Protein AF-A0A662FQQ4-F1 (afdb_monomer_lite)

pLDDT: mean 79.38, std 17.62, range [39.81, 95.56]

Foldseek 3Di:
DDPVVVVVVVVVVVVVVVVVVVVVVVVVVVVVVVVLLVLLVVLLVLCVQLVHPVVDDSVRSSVVLVVCVVVVCNVVSSVVSVPSDRDPPVVDDPDPDDDDPPDDPCPDVVVVVCCVVPVDD

Secondary structure (DSSP, 8-state):
--HHHHHHHHHHHHHHHHHHHHHHHHHHHHHHHHHHHHHHHHHHHHH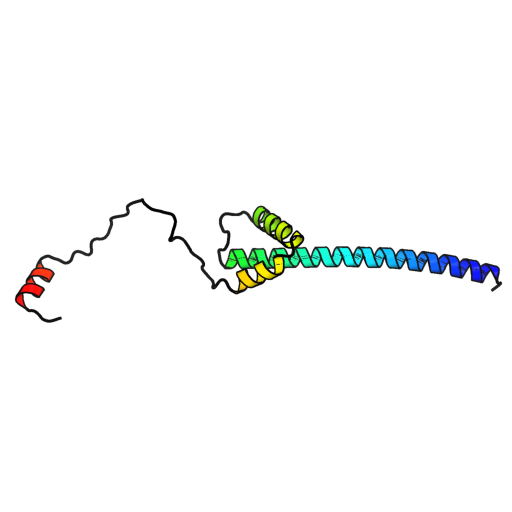HHHTTTTTS-HHHHHHHHHHHHHTT-HHHHHHHHHHS-S-----SSS--------------HHHHHHHHHH---

Radius of gyration: 33.26 Å; chains: 1; bounding box: 65×34×106 Å

Structure (mmCIF, N/CA/C/O backbone):
data_AF-A0A662FQQ4-F1
#
_entry.id   AF-A0A662FQQ4-F1
#
loop_
_atom_site.group_PDB
_atom_site.id
_atom_site.type_symbol
_atom_site.label_atom_id
_atom_site.label_alt_id
_atom_site.label_comp_id
_atom_site.label_asym_id
_atom_site.label_entity_id
_atom_site.label_seq_id
_atom_site.pdbx_PDB_ins_code
_atom_site.Cartn_x
_atom_site.Cartn_y
_atom_site.Cartn_z
_atom_site.occupancy
_atom_site.B_iso_or_equiv
_atom_site.auth_seq_id
_atom_site.auth_comp_id
_atom_site.auth_asym_id
_atom_site.auth_atom_id
_atom_site.pdbx_PDB_model_num
ATOM 1 N N . MET A 1 1 ? 18.710 -3.547 -47.103 1.00 59.25 1 MET A N 1
ATOM 2 C CA . MET A 1 1 ? 19.057 -3.140 -45.733 1.00 59.25 1 MET A CA 1
ATOM 3 C C . MET A 1 1 ? 20.565 -3.224 -45.605 1.00 59.25 1 MET A C 1
ATOM 5 O O . MET A 1 1 ? 21.108 -4.312 -45.766 1.00 59.25 1 MET A O 1
ATOM 9 N N . ASN A 1 2 ? 21.244 -2.088 -45.475 1.00 85.19 2 ASN A N 1
ATOM 10 C CA . ASN A 1 2 ? 22.706 -2.036 -45.396 1.00 85.19 2 ASN A CA 1
ATOM 11 C C . ASN A 1 2 ? 23.173 -2.153 -43.925 1.00 85.19 2 ASN A C 1
ATOM 13 O O . ASN A 1 2 ? 22.396 -1.896 -43.005 1.00 85.19 2 ASN A O 1
ATOM 17 N N . ASN A 1 3 ? 24.427 -2.553 -43.686 1.00 87.25 3 ASN A N 1
ATOM 18 C CA . ASN A 1 3 ? 24.961 -2.790 -42.333 1.00 87.25 3 ASN A CA 1
ATOM 19 C C . ASN A 1 3 ? 24.821 -1.585 -41.376 1.00 87.25 3 ASN A C 1
ATOM 21 O O . ASN A 1 3 ? 24.626 -1.781 -40.178 1.00 87.25 3 ASN A O 1
ATOM 25 N N . ALA A 1 4 ? 24.872 -0.351 -41.881 1.00 85.31 4 ALA A N 1
ATOM 26 C CA . ALA A 1 4 ? 24.652 0.867 -41.104 1.00 85.31 4 ALA A CA 1
ATOM 27 C C . ALA A 1 4 ? 23.189 1.021 -40.650 1.00 85.31 4 ALA A C 1
ATOM 29 O O . ALA A 1 4 ? 22.941 1.363 -39.497 1.00 85.31 4 ALA A O 1
ATOM 30 N N . GLU A 1 5 ? 22.217 0.693 -41.508 1.00 85.81 5 GLU A N 1
ATOM 31 C CA . GLU A 1 5 ? 20.784 0.726 -41.166 1.00 85.81 5 GLU A CA 1
ATOM 32 C C . GLU A 1 5 ? 20.441 -0.325 -40.101 1.00 85.81 5 GLU A C 1
ATOM 34 O O . GLU A 1 5 ? 19.652 -0.066 -39.192 1.00 85.81 5 GLU A O 1
ATOM 39 N N . LEU A 1 6 ? 21.076 -1.502 -40.176 1.00 89.31 6 LEU A N 1
ATOM 40 C CA . LEU A 1 6 ? 20.968 -2.530 -39.139 1.00 89.31 6 LEU A CA 1
ATOM 41 C C . LEU A 1 6 ? 21.563 -2.041 -37.810 1.00 89.31 6 LEU A C 1
ATOM 43 O O . LEU A 1 6 ? 20.943 -2.221 -36.764 1.00 89.31 6 LEU A O 1
ATOM 47 N N . GLY A 1 7 ? 22.727 -1.387 -37.846 1.00 89.00 7 GLY A N 1
ATOM 48 C CA . GLY A 1 7 ? 23.358 -0.801 -36.661 1.00 89.00 7 GLY A CA 1
ATOM 49 C C . GLY A 1 7 ? 22.483 0.258 -35.986 1.00 89.00 7 GLY A C 1
ATOM 50 O O . GLY A 1 7 ? 22.271 0.206 -34.774 1.00 89.00 7 GLY A O 1
ATOM 51 N N . GLU A 1 8 ? 21.901 1.174 -36.762 1.00 90.06 8 GLU A N 1
ATOM 52 C CA . GLU A 1 8 ? 20.968 2.173 -36.234 1.00 90.06 8 GLU A CA 1
ATOM 53 C C . GLU A 1 8 ? 19.706 1.549 -35.635 1.00 90.06 8 GLU A C 1
ATOM 55 O O . GLU A 1 8 ? 19.249 1.979 -34.572 1.00 90.06 8 GLU A O 1
ATOM 60 N N . LEU A 1 9 ? 19.139 0.532 -36.289 1.00 92.00 9 LEU A N 1
ATOM 61 C CA . LEU A 1 9 ? 17.968 -0.177 -35.780 1.00 92.00 9 LEU A CA 1
ATOM 62 C C . LEU A 1 9 ? 18.276 -0.873 -34.447 1.00 92.00 9 LEU A C 1
ATOM 64 O O . LEU A 1 9 ? 17.467 -0.813 -33.519 1.00 92.00 9 LEU A O 1
ATOM 68 N N . LEU A 1 10 ? 19.456 -1.481 -34.309 1.00 92.44 10 LEU A N 1
ATOM 69 C CA . LEU A 1 10 ? 19.897 -2.111 -33.061 1.00 92.44 10 LEU A CA 1
ATOM 70 C C . LEU A 1 10 ? 20.073 -1.090 -31.929 1.00 92.44 10 LEU A C 1
ATOM 72 O O . LEU A 1 10 ? 19.676 -1.347 -30.794 1.00 92.44 10 LEU A O 1
ATOM 76 N N . ILE A 1 11 ? 20.601 0.098 -32.225 1.00 93.19 11 ILE A N 1
ATOM 77 C CA . ILE A 1 11 ? 20.728 1.174 -31.231 1.00 93.19 11 ILE A CA 1
ATOM 78 C C . ILE A 1 11 ? 19.345 1.684 -30.803 1.00 93.19 11 ILE A C 1
ATOM 80 O O . ILE A 1 11 ? 19.080 1.814 -29.605 1.00 93.19 11 ILE A O 1
ATOM 84 N N . LYS A 1 12 ? 18.441 1.926 -31.763 1.00 91.94 12 LYS A N 1
ATOM 85 C CA . LYS A 1 12 ? 17.066 2.389 -31.501 1.00 91.94 12 LYS A CA 1
ATOM 86 C C . LYS A 1 12 ? 16.271 1.367 -30.685 1.00 91.94 12 LYS A C 1
ATOM 88 O O . LYS A 1 12 ? 15.625 1.730 -29.706 1.00 91.94 12 LYS A O 1
ATOM 93 N N . THR A 1 13 ? 16.368 0.084 -31.027 1.00 93.50 13 THR A N 1
ATOM 94 C CA . THR A 1 13 ? 15.711 -0.997 -30.273 1.00 93.50 13 THR A CA 1
ATOM 95 C C . THR A 1 13 ? 16.299 -1.153 -28.871 1.00 93.50 13 THR A C 1
ATOM 97 O O . THR A 1 13 ? 15.544 -1.289 -27.912 1.00 93.50 13 THR A O 1
ATOM 100 N N . ALA A 1 14 ? 17.622 -1.050 -28.704 1.00 93.31 14 ALA A N 1
ATOM 101 C CA . ALA A 1 14 ? 18.249 -1.067 -27.383 1.00 93.31 14 ALA A CA 1
ATOM 102 C C . ALA A 1 14 ? 17.805 0.114 -26.501 1.00 93.31 14 ALA A C 1
ATOM 104 O O . ALA A 1 14 ? 17.603 -0.063 -25.297 1.00 93.31 14 ALA A O 1
ATOM 105 N N . ALA A 1 15 ? 17.636 1.309 -27.077 1.00 94.25 15 ALA A N 1
ATOM 106 C CA . ALA A 1 15 ? 17.090 2.467 -26.369 1.00 94.25 15 ALA A CA 1
ATOM 107 C C . ALA A 1 15 ? 15.638 2.220 -25.930 1.00 94.25 15 ALA A C 1
ATOM 109 O O . ALA A 1 15 ? 15.328 2.358 -24.746 1.00 94.25 15 ALA A O 1
ATOM 110 N N . LEU A 1 16 ? 14.795 1.732 -26.842 1.00 95.25 16 LEU A N 1
ATOM 111 C CA . LEU A 1 16 ? 13.389 1.431 -26.574 1.00 95.25 16 LEU A CA 1
ATOM 112 C C . LEU A 1 16 ? 13.224 0.346 -25.495 1.00 95.25 16 LEU A C 1
ATOM 114 O O . LEU A 1 16 ? 12.403 0.479 -24.594 1.00 95.25 16 LEU A O 1
ATOM 118 N N . ILE A 1 17 ? 14.059 -0.698 -25.503 1.00 95.12 17 ILE A N 1
ATOM 119 C CA . ILE A 1 17 ? 14.057 -1.730 -24.450 1.00 95.12 17 ILE A CA 1
ATOM 120 C C . ILE A 1 17 ? 14.374 -1.124 -23.075 1.00 95.12 17 ILE A C 1
ATOM 122 O O . ILE A 1 17 ? 13.793 -1.528 -22.064 1.00 95.12 17 ILE A O 1
ATOM 126 N N . ARG A 1 18 ? 15.297 -0.157 -23.006 1.00 95.25 18 ARG A N 1
ATOM 127 C CA . ARG A 1 18 ? 15.630 0.526 -21.746 1.00 95.25 18 ARG A CA 1
ATOM 128 C C . ARG A 1 18 ? 14.476 1.398 -21.263 1.00 95.25 18 ARG A C 1
ATOM 130 O O . ARG A 1 18 ? 14.231 1.428 -20.059 1.00 95.25 18 ARG A O 1
ATOM 137 N N . GLU A 1 19 ? 13.776 2.073 -22.167 1.00 95.56 19 GLU A N 1
ATOM 138 C CA . GLU A 1 19 ? 12.581 2.860 -21.841 1.00 95.56 19 GLU A CA 1
ATOM 139 C C . GLU A 1 19 ? 11.457 1.969 -21.317 1.00 95.56 19 GLU A C 1
ATOM 141 O O . GLU A 1 19 ? 11.012 2.165 -20.187 1.00 95.56 19 GLU A O 1
ATOM 146 N N . LEU A 1 20 ? 11.113 0.901 -22.042 1.00 94.19 20 LEU A N 1
ATOM 147 C CA . LEU A 1 20 ? 10.113 -0.073 -21.596 1.00 94.19 20 LEU A CA 1
ATOM 148 C C . LEU A 1 20 ? 10.467 -0.689 -20.239 1.00 94.19 20 LEU A C 1
ATOM 150 O O . LEU A 1 20 ? 9.593 -0.939 -19.409 1.00 94.19 20 LEU A O 1
ATOM 154 N N . ARG A 1 21 ? 11.757 -0.929 -19.971 1.00 95.25 21 ARG A N 1
ATOM 155 C CA . ARG A 1 21 ? 12.202 -1.409 -18.658 1.00 95.25 21 ARG A CA 1
ATOM 156 C C . ARG A 1 21 ? 11.935 -0.378 -17.562 1.00 95.25 21 ARG A C 1
ATOM 158 O O . ARG A 1 21 ? 11.415 -0.762 -16.518 1.00 95.25 21 ARG A O 1
ATOM 165 N N . LYS A 1 22 ? 12.256 0.899 -17.793 1.00 95.12 22 LYS A N 1
ATOM 166 C CA . LYS A 1 22 ? 11.986 1.983 -16.833 1.00 95.12 22 LYS A CA 1
ATOM 167 C C . LYS A 1 22 ? 10.493 2.139 -16.562 1.00 95.12 22 LYS A C 1
ATOM 169 O O . LYS A 1 22 ? 10.099 2.248 -15.402 1.00 95.12 22 LYS A O 1
ATOM 174 N N . GLU A 1 23 ? 9.666 2.115 -17.603 1.00 94.88 23 GLU A N 1
ATOM 175 C CA . GLU A 1 23 ? 8.209 2.180 -17.462 1.00 94.88 23 GLU A CA 1
ATOM 176 C C . GLU A 1 23 ? 7.686 1.003 -16.648 1.00 94.88 23 GLU A C 1
ATOM 178 O O . GLU A 1 23 ? 6.971 1.185 -15.665 1.00 94.88 23 GLU A O 1
ATOM 183 N N . ARG A 1 24 ? 8.112 -0.213 -16.996 1.00 94.38 24 ARG A N 1
ATOM 184 C CA . ARG A 1 24 ? 7.724 -1.422 -16.273 1.00 94.38 24 ARG A CA 1
ATOM 185 C C . ARG A 1 24 ? 8.139 -1.369 -14.805 1.00 94.38 24 ARG A C 1
ATOM 187 O O . ARG A 1 24 ? 7.352 -1.767 -13.951 1.00 94.38 24 ARG A O 1
ATOM 194 N N . ASP A 1 25 ? 9.343 -0.899 -14.495 1.00 93.81 25 ASP A N 1
ATOM 195 C CA . ASP A 1 25 ? 9.805 -0.776 -13.109 1.00 93.81 25 ASP A CA 1
ATOM 196 C C . ASP A 1 25 ? 9.011 0.311 -12.353 1.00 93.81 25 ASP A C 1
ATOM 198 O O . ASP A 1 25 ? 8.599 0.089 -11.214 1.00 93.81 25 ASP A O 1
ATOM 202 N N . THR A 1 26 ? 8.658 1.414 -13.021 1.00 94.31 26 THR A N 1
ATOM 203 C CA . THR A 1 26 ? 7.777 2.464 -12.474 1.00 94.31 26 THR A CA 1
ATOM 204 C C . THR A 1 26 ? 6.382 1.927 -12.151 1.00 94.31 26 THR A C 1
ATOM 206 O O . THR A 1 26 ? 5.854 2.166 -11.066 1.00 94.31 26 THR A O 1
ATOM 209 N N . TYR A 1 27 ? 5.767 1.179 -13.072 1.00 93.00 27 TYR A N 1
ATOM 210 C CA . TYR A 1 27 ? 4.448 0.585 -12.844 1.00 93.00 27 TYR A CA 1
ATOM 211 C C . TYR A 1 27 ? 4.476 -0.483 -11.756 1.00 93.00 27 TYR A C 1
ATOM 213 O O . TYR A 1 27 ? 3.540 -0.559 -10.966 1.00 93.00 27 TYR A O 1
ATOM 221 N N . LYS A 1 28 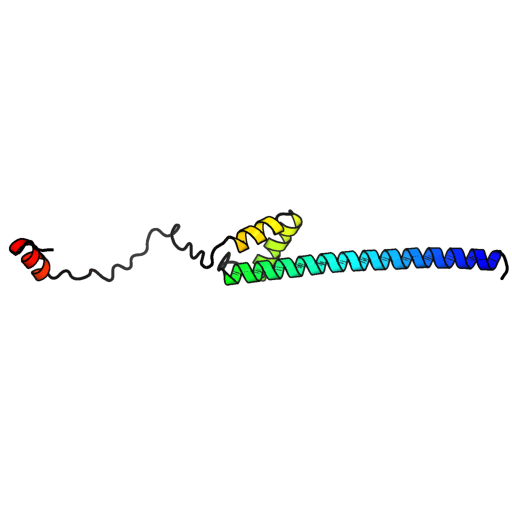? 5.552 -1.273 -11.669 1.00 93.94 28 LYS A N 1
ATOM 222 C CA . LYS A 1 28 ? 5.733 -2.238 -10.578 1.00 93.94 28 LYS A CA 1
ATOM 223 C C . LYS A 1 28 ? 5.777 -1.555 -9.217 1.00 93.94 28 LYS A C 1
ATOM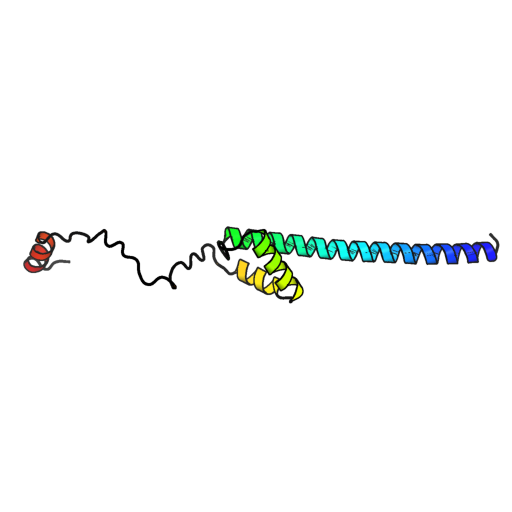 225 O O . LYS A 1 28 ? 5.127 -2.036 -8.297 1.00 93.94 28 LYS A O 1
ATOM 230 N N . GLN A 1 29 ? 6.498 -0.442 -9.101 1.00 94.00 29 GLN A N 1
ATOM 231 C CA . GLN A 1 29 ? 6.553 0.315 -7.855 1.00 94.00 29 GLN A CA 1
ATOM 232 C C . GLN A 1 29 ? 5.180 0.891 -7.491 1.00 94.00 29 GLN A C 1
ATOM 234 O O . GLN A 1 29 ? 4.689 0.639 -6.398 1.00 94.00 29 GLN A O 1
ATOM 239 N N . LYS A 1 30 ? 4.494 1.536 -8.445 1.00 92.88 30 LYS A N 1
ATOM 240 C CA . LYS A 1 30 ? 3.127 2.046 -8.232 1.00 92.88 30 LYS A CA 1
ATOM 241 C C . LYS A 1 30 ? 2.145 0.952 -7.816 1.00 92.88 30 LYS A C 1
ATOM 243 O O . LYS A 1 30 ? 1.287 1.183 -6.971 1.00 92.88 30 LYS A O 1
ATOM 248 N N . LEU A 1 31 ? 2.249 -0.234 -8.417 1.00 92.81 31 LEU A N 1
ATOM 249 C CA . LEU A 1 31 ? 1.406 -1.371 -8.061 1.00 92.81 31 LEU A CA 1
ATOM 250 C C . LEU A 1 31 ? 1.676 -1.831 -6.624 1.00 92.81 31 LEU A C 1
ATOM 252 O O . LEU A 1 31 ? 0.725 -2.088 -5.893 1.00 92.81 31 LEU A O 1
ATOM 256 N N . ALA A 1 32 ? 2.947 -1.911 -6.222 1.00 91.81 32 ALA A N 1
ATOM 257 C CA . ALA A 1 32 ? 3.322 -2.264 -4.857 1.00 91.81 32 ALA A CA 1
ATOM 258 C C . ALA A 1 32 ? 2.791 -1.237 -3.842 1.00 91.81 32 ALA A C 1
ATOM 260 O O . ALA A 1 32 ? 2.213 -1.630 -2.829 1.00 91.81 32 ALA A O 1
ATOM 261 N N . ASP A 1 33 ? 2.898 0.058 -4.149 1.00 91.12 33 ASP A N 1
ATOM 262 C CA . ASP A 1 33 ? 2.385 1.136 -3.296 1.00 91.12 33 ASP A CA 1
ATOM 263 C C . ASP A 1 33 ? 0.855 1.052 -3.142 1.00 91.12 33 ASP A C 1
ATOM 265 O O . ASP A 1 33 ? 0.333 1.108 -2.028 1.00 91.12 33 ASP A O 1
ATOM 269 N N . LEU A 1 34 ? 0.125 0.829 -4.242 1.00 93.50 34 LEU A N 1
ATOM 270 C CA . LEU A 1 34 ? -1.333 0.654 -4.217 1.00 93.50 34 LEU A CA 1
ATOM 271 C C . LEU A 1 34 ? -1.763 -0.595 -3.440 1.00 93.50 34 LEU A C 1
ATOM 273 O O . LEU A 1 34 ? -2.758 -0.565 -2.716 1.00 93.50 34 LEU A O 1
ATOM 277 N N . GLN A 1 35 ? -1.032 -1.702 -3.583 1.00 94.00 35 GLN A N 1
ATOM 278 C CA . GLN A 1 35 ? -1.299 -2.925 -2.826 1.00 94.00 35 GLN A CA 1
ATOM 279 C C . GLN A 1 35 ? -1.083 -2.709 -1.328 1.00 94.00 35 GLN A C 1
ATOM 281 O O . GLN A 1 35 ? -1.892 -3.179 -0.526 1.00 94.00 35 GLN A O 1
ATOM 286 N N . LEU A 1 36 ? -0.036 -1.969 -0.953 1.00 92.94 36 LEU A N 1
ATOM 287 C CA . LEU A 1 36 ? 0.236 -1.626 0.436 1.00 92.94 36 LEU A CA 1
ATOM 288 C C . LEU A 1 36 ? -0.873 -0.745 1.023 1.00 92.94 36 LEU A C 1
ATOM 290 O O . LEU A 1 36 ? -1.393 -1.063 2.090 1.00 92.94 36 LEU A O 1
ATOM 294 N N . GLN A 1 37 ? -1.283 0.304 0.306 1.00 92.44 37 GLN A N 1
ATOM 295 C CA . GLN A 1 37 ? -2.379 1.183 0.726 1.00 92.44 37 GLN A CA 1
ATOM 296 C C . GLN A 1 37 ? -3.693 0.415 0.892 1.00 92.44 37 GLN A C 1
ATOM 298 O O . GLN A 1 37 ? -4.332 0.501 1.936 1.00 92.44 37 GLN A O 1
ATOM 303 N N . ASN A 1 38 ? -4.056 -0.426 -0.082 1.00 93.44 38 ASN A N 1
ATOM 304 C CA . ASN A 1 38 ? -5.264 -1.250 0.003 1.00 93.44 38 ASN A CA 1
ATOM 305 C C . ASN A 1 38 ? -5.242 -2.181 1.226 1.00 93.44 38 ASN A C 1
ATOM 307 O O . ASN A 1 38 ? -6.272 -2.428 1.853 1.00 93.44 38 ASN A O 1
ATOM 311 N N . ARG A 1 39 ? -4.063 -2.708 1.567 1.00 92.81 39 ARG A N 1
ATOM 312 C CA . ARG A 1 39 ? -3.881 -3.561 2.740 1.00 92.81 39 ARG A CA 1
ATOM 313 C C . ARG A 1 39 ? -4.036 -2.778 4.042 1.00 92.81 39 ARG A C 1
ATOM 315 O O . ARG A 1 39 ? -4.721 -3.255 4.941 1.00 92.81 39 ARG A O 1
ATOM 322 N N . ILE A 1 40 ? -3.463 -1.580 4.123 1.00 93.38 40 ILE A N 1
ATOM 323 C CA . ILE A 1 40 ? -3.632 -0.670 5.264 1.00 93.38 40 ILE A CA 1
ATOM 324 C C . ILE A 1 40 ? -5.110 -0.318 5.458 1.00 93.38 40 ILE A C 1
ATOM 326 O O . ILE A 1 40 ? -5.620 -0.440 6.569 1.00 93.38 40 ILE A O 1
ATOM 330 N N . ASP A 1 41 ? -5.817 0.024 4.381 1.00 92.75 41 ASP A N 1
ATOM 331 C CA . ASP A 1 41 ? -7.242 0.362 4.432 1.00 92.75 41 ASP A CA 1
ATOM 332 C C . ASP A 1 41 ? -8.095 -0.811 4.938 1.00 92.75 41 ASP A C 1
ATOM 334 O O . ASP A 1 41 ? -8.997 -0.622 5.756 1.00 92.75 41 ASP A O 1
ATOM 338 N N . LYS A 1 42 ? -7.787 -2.041 4.503 1.00 93.06 42 LYS A N 1
ATOM 339 C CA . LYS A 1 42 ? -8.455 -3.256 4.996 1.00 93.06 42 LYS A CA 1
ATOM 340 C C . LYS A 1 42 ? -8.226 -3.469 6.486 1.00 93.06 42 LYS A C 1
ATOM 342 O O . LYS A 1 42 ? -9.188 -3.692 7.217 1.00 93.06 42 LYS A O 1
ATOM 347 N N . ILE A 1 43 ? -6.978 -3.358 6.941 1.00 92.81 43 ILE A N 1
ATOM 348 C CA . ILE A 1 43 ? -6.637 -3.510 8.360 1.00 92.81 43 ILE A CA 1
ATOM 349 C C . ILE A 1 43 ? -7.346 -2.431 9.186 1.00 92.81 43 ILE A C 1
ATOM 351 O O . ILE A 1 43 ? -7.970 -2.752 10.194 1.00 92.81 43 ILE A O 1
ATOM 355 N N . ALA A 1 44 ? -7.336 -1.173 8.739 1.00 91.75 44 ALA A N 1
ATOM 356 C CA . ALA A 1 44 ? -8.032 -0.080 9.413 1.00 91.75 44 ALA A CA 1
ATOM 357 C C . ALA A 1 44 ? -9.549 -0.331 9.513 1.00 91.75 44 ALA A C 1
ATOM 359 O O . ALA A 1 44 ? -10.151 -0.117 10.570 1.00 91.75 44 ALA A O 1
ATOM 360 N N . ALA A 1 45 ? -10.174 -0.826 8.439 1.00 89.81 45 ALA A N 1
ATOM 361 C CA . ALA A 1 45 ? -11.590 -1.183 8.433 1.00 89.81 45 ALA A CA 1
ATOM 362 C C . ALA A 1 45 ? -11.902 -2.325 9.417 1.00 89.81 45 ALA A C 1
ATOM 364 O O . ALA A 1 45 ? -12.864 -2.231 10.184 1.00 89.81 45 ALA A O 1
ATOM 365 N N . GLU A 1 46 ? -11.071 -3.371 9.451 1.00 90.94 46 GLU A N 1
ATOM 366 C CA . GLU A 1 46 ? -11.210 -4.483 10.397 1.00 90.94 46 GLU A CA 1
ATOM 367 C C . GLU A 1 46 ? -11.012 -4.033 11.851 1.00 90.94 46 GLU A C 1
ATOM 369 O O . GLU A 1 46 ? -11.804 -4.397 12.723 1.00 90.94 46 GLU A O 1
ATOM 374 N N . MET A 1 47 ? -10.006 -3.193 12.115 1.00 89.75 47 MET A N 1
ATOM 375 C CA . MET A 1 47 ? -9.756 -2.614 13.438 1.00 89.75 47 MET A CA 1
ATOM 376 C C . MET A 1 47 ? -10.976 -1.850 13.941 1.00 89.75 47 MET A C 1
ATOM 378 O O . MET A 1 47 ? -11.410 -2.063 15.073 1.00 89.75 47 MET A O 1
ATOM 382 N N . ARG A 1 48 ? -11.598 -1.031 13.088 1.00 87.00 48 ARG A N 1
ATOM 383 C CA . ARG A 1 48 ? -12.824 -0.314 13.450 1.00 87.00 48 ARG A CA 1
ATOM 384 C C . ARG A 1 48 ? -14.012 -1.223 13.684 1.00 87.00 48 ARG A C 1
ATOM 386 O O . ARG A 1 48 ? -14.711 -1.036 14.679 1.00 87.00 48 ARG A O 1
ATOM 393 N N . ALA A 1 49 ? -14.230 -2.201 12.808 1.00 88.38 49 ALA A N 1
ATOM 394 C CA . ALA A 1 49 ? -15.314 -3.165 12.967 1.00 88.38 49 ALA A CA 1
ATOM 395 C C . ALA A 1 49 ? -15.200 -3.914 14.306 1.00 88.38 49 ALA A C 1
ATOM 397 O O . ALA A 1 49 ? -16.204 -4.180 14.964 1.00 88.38 49 ALA A O 1
ATOM 398 N N . LYS A 1 50 ? -13.968 -4.195 14.748 1.00 87.75 50 LYS A N 1
ATOM 399 C CA . LYS A 1 50 ? -13.672 -4.852 16.030 1.00 87.75 50 LYS A CA 1
ATOM 400 C C . LYS A 1 50 ? -13.585 -3.899 17.219 1.00 87.75 50 LYS A C 1
ATOM 402 O O . LYS A 1 50 ? -13.497 -4.354 18.359 1.00 87.75 50 LYS A O 1
ATOM 407 N N . GLY A 1 51 ? -13.632 -2.593 16.972 1.00 84.81 51 GLY A N 1
ATOM 408 C CA . GLY A 1 51 ? -13.554 -1.576 18.006 1.00 84.81 51 GLY A CA 1
ATOM 409 C C . GLY A 1 51 ? -12.158 -1.352 18.591 1.00 84.81 51 GLY A C 1
ATOM 410 O O . GLY A 1 51 ? -12.045 -0.841 19.702 1.00 84.81 51 GLY A O 1
ATOM 411 N N . ILE A 1 52 ? -11.114 -1.721 17.857 1.00 85.38 52 ILE A N 1
ATOM 412 C CA . ILE A 1 52 ? -9.713 -1.499 18.212 1.00 85.38 52 ILE A CA 1
ATOM 413 C C . ILE A 1 52 ? -9.354 -0.056 17.835 1.00 85.38 52 ILE A C 1
ATOM 415 O O . ILE A 1 52 ? -9.683 0.399 16.743 1.00 85.38 52 ILE A O 1
ATOM 419 N N . ASN A 1 53 ? -8.696 0.672 18.742 1.00 83.19 53 ASN A N 1
ATOM 420 C CA . ASN A 1 53 ? -8.257 2.060 18.536 1.00 83.19 53 ASN A CA 1
ATOM 421 C C . ASN A 1 53 ? -9.372 3.059 18.158 1.00 83.19 53 ASN A C 1
ATOM 423 O O . ASN A 1 53 ? -9.132 4.005 17.417 1.00 83.19 53 ASN A O 1
ATOM 427 N N . LYS A 1 54 ? -10.580 2.915 18.729 1.00 84.75 54 LYS A N 1
ATOM 428 C CA . LYS A 1 54 ? -11.720 3.843 18.512 1.00 84.75 54 LYS A CA 1
ATOM 429 C C . LYS A 1 54 ? -11.427 5.321 18.813 1.00 84.75 54 LYS A C 1
ATOM 431 O O . LYS A 1 54 ? -12.197 6.177 18.398 1.00 84.75 54 LYS A O 1
ATOM 436 N N . HIS A 1 55 ? -10.384 5.606 19.591 1.00 86.56 55 HIS A N 1
ATOM 437 C CA . HIS A 1 55 ? -10.001 6.963 19.977 1.00 86.56 55 HIS A CA 1
ATOM 438 C C . HIS A 1 55 ? -9.229 7.707 18.877 1.00 86.56 55 HIS A C 1
ATOM 440 O O . HIS A 1 55 ? -9.120 8.925 18.959 1.00 86.56 55 HIS A O 1
ATOM 446 N N . LEU A 1 56 ? -8.707 6.996 17.871 1.00 86.62 56 LEU A N 1
ATOM 447 C CA . LEU A 1 56 ? -8.007 7.592 16.735 1.00 86.62 56 LEU A CA 1
ATOM 448 C C . LEU A 1 56 ? -8.986 7.880 15.594 1.00 86.62 56 LEU A C 1
ATOM 450 O O . LEU A 1 56 ? -9.895 7.091 15.312 1.00 86.62 56 LEU A O 1
ATOM 454 N N . SER A 1 57 ? -8.770 8.996 14.902 1.00 90.88 57 SER A N 1
ATOM 455 C CA . SER A 1 57 ? -9.436 9.275 13.628 1.00 90.88 57 SER A CA 1
ATOM 456 C C . SER A 1 57 ? -8.975 8.303 12.529 1.00 90.88 57 SER A C 1
ATOM 458 O O . SER A 1 57 ? -7.999 7.567 12.687 1.00 90.88 57 SER A O 1
ATOM 460 N N . GLU A 1 58 ? -9.680 8.276 11.388 1.00 86.12 58 GLU A N 1
ATOM 461 C CA . GLU A 1 58 ? -9.260 7.441 10.245 1.00 86.12 58 GLU A CA 1
ATOM 462 C C . GLU A 1 58 ? -7.841 7.739 9.795 1.00 86.12 58 GLU A C 1
ATOM 464 O O . GLU A 1 58 ? -7.062 6.836 9.504 1.00 86.12 58 GLU A O 1
ATOM 469 N N . GLU A 1 59 ? -7.558 9.031 9.704 1.00 89.75 59 GLU A N 1
ATOM 470 C CA . GLU A 1 59 ? -6.347 9.568 9.116 1.00 89.75 59 GLU A CA 1
ATOM 471 C C . GLU A 1 59 ? -5.160 9.252 10.022 1.00 89.75 59 GLU A C 1
ATOM 473 O O . GLU A 1 59 ? -4.131 8.780 9.544 1.00 89.75 59 GLU A O 1
ATOM 478 N N . GLU A 1 60 ? -5.338 9.396 11.337 1.00 91.62 60 GLU A N 1
ATOM 479 C CA . GLU A 1 60 ? -4.334 9.024 12.335 1.00 91.62 60 GLU A CA 1
ATOM 480 C C . GLU A 1 60 ? -4.079 7.516 12.354 1.00 91.62 60 GLU A C 1
ATOM 482 O O . GLU A 1 60 ? -2.925 7.092 12.365 1.00 91.62 60 GLU A O 1
ATOM 487 N N . LEU A 1 61 ? -5.137 6.697 12.301 1.00 91.44 61 LEU A N 1
ATOM 488 C CA . LEU A 1 61 ? -4.995 5.241 12.275 1.00 91.44 61 LEU A CA 1
ATOM 489 C C . LEU A 1 61 ? -4.264 4.772 11.009 1.00 91.44 61 LEU A C 1
ATOM 491 O O . LEU A 1 61 ? -3.398 3.902 11.083 1.00 91.44 61 LEU A O 1
ATOM 495 N N . ARG A 1 62 ? -4.579 5.357 9.848 1.00 91.62 62 ARG A N 1
ATOM 496 C CA . ARG A 1 62 ? -3.873 5.055 8.595 1.00 91.62 62 ARG A CA 1
ATOM 497 C C . ARG A 1 62 ? -2.418 5.504 8.645 1.00 91.62 62 ARG A C 1
ATOM 499 O O . ARG A 1 62 ? -1.552 4.724 8.263 1.00 91.62 62 ARG A O 1
ATOM 506 N N . ALA A 1 63 ? -2.134 6.706 9.146 1.00 93.12 63 ALA A N 1
ATOM 507 C CA . ALA A 1 63 ? -0.765 7.202 9.280 1.00 93.12 63 ALA A CA 1
ATOM 508 C C . ALA A 1 63 ? 0.085 6.304 10.199 1.00 93.12 63 ALA A C 1
ATOM 510 O O . ALA A 1 63 ? 1.251 6.029 9.902 1.00 93.12 63 ALA A O 1
ATOM 511 N N . ASP A 1 64 ? -0.504 5.801 11.285 1.00 92.06 64 ASP A N 1
ATOM 512 C CA . ASP A 1 64 ? 0.164 4.871 12.195 1.00 92.06 64 ASP A CA 1
ATOM 513 C C . ASP A 1 64 ? 0.415 3.503 11.532 1.00 92.06 64 ASP A C 1
ATOM 515 O O . ASP A 1 64 ? 1.528 2.970 11.574 1.00 92.06 64 ASP A O 1
ATOM 519 N N . LEU A 1 65 ? -0.568 2.970 10.797 1.00 92.38 65 LEU A N 1
ATOM 520 C CA . LEU A 1 65 ? -0.405 1.741 10.011 1.00 92.38 65 LEU A CA 1
ATOM 521 C C . LEU A 1 65 ? 0.632 1.888 8.884 1.00 92.38 65 LEU A C 1
ATOM 523 O O . LEU A 1 65 ? 1.406 0.961 8.646 1.00 92.38 65 LEU A O 1
ATOM 527 N N . GLU A 1 66 ? 0.715 3.044 8.223 1.00 93.00 66 GLU A N 1
ATOM 528 C CA . GLU A 1 66 ? 1.760 3.348 7.236 1.00 93.00 66 GLU A CA 1
ATOM 529 C C . GLU A 1 66 ? 3.155 3.371 7.867 1.00 93.00 66 GLU A C 1
ATOM 531 O O . GLU A 1 66 ? 4.125 2.876 7.280 1.00 93.00 66 GLU A O 1
ATOM 536 N N . LYS A 1 67 ? 3.278 3.924 9.075 1.00 93.44 67 LYS A N 1
ATOM 537 C CA . LYS A 1 67 ? 4.534 3.899 9.826 1.00 93.44 67 LYS A CA 1
ATOM 538 C C . LYS A 1 67 ? 4.926 2.463 10.171 1.00 93.44 67 LYS A C 1
ATOM 540 O O . LYS A 1 67 ? 6.062 2.063 9.920 1.00 93.44 67 LYS A O 1
ATOM 545 N N . HIS A 1 68 ? 3.986 1.657 10.651 1.00 90.75 68 HIS A N 1
ATOM 546 C CA . HIS A 1 68 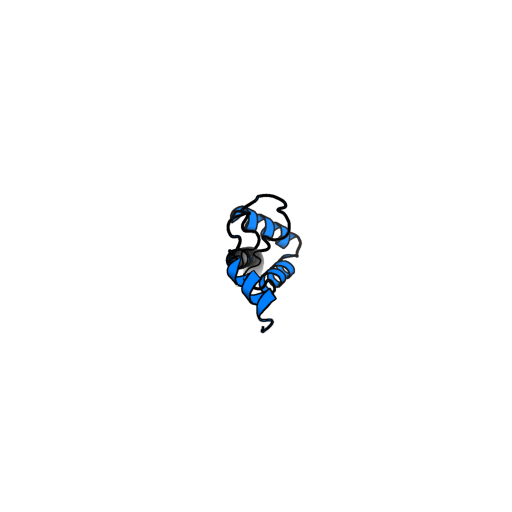? 4.236 0.249 10.949 1.00 90.75 68 HIS A CA 1
ATOM 547 C C . HIS A 1 68 ? 4.526 -0.603 9.710 1.00 90.75 68 HIS A C 1
ATOM 549 O O . HIS A 1 68 ? 5.317 -1.546 9.787 1.00 90.75 68 HIS A O 1
ATOM 555 N N . ALA A 1 69 ? 3.960 -0.253 8.556 1.00 90.69 69 ALA A N 1
ATOM 556 C CA . ALA A 1 69 ? 4.314 -0.857 7.279 1.00 90.69 69 ALA A CA 1
ATOM 557 C C . ALA A 1 69 ? 5.781 -0.605 6.909 1.00 90.69 69 ALA A C 1
ATOM 559 O O . ALA A 1 69 ? 6.480 -1.544 6.530 1.00 90.69 69 ALA A O 1
ATOM 560 N N . LYS A 1 70 ? 6.277 0.626 7.092 1.00 90.75 70 LYS A N 1
ATOM 561 C CA . LYS A 1 70 ? 7.699 0.964 6.878 1.00 90.75 70 LYS A CA 1
ATOM 562 C C . LYS A 1 70 ? 8.630 0.226 7.842 1.00 90.75 70 LYS A C 1
ATOM 564 O O . LYS A 1 70 ? 9.766 -0.070 7.487 1.00 90.75 70 LYS A O 1
ATOM 569 N N . GLU A 1 71 ? 8.145 -0.098 9.037 1.00 91.44 71 GLU A N 1
ATOM 570 C CA . GLU A 1 71 ? 8.863 -0.901 10.036 1.00 91.44 71 GLU A CA 1
ATOM 571 C C . GLU A 1 71 ? 8.765 -2.421 9.793 1.00 91.44 71 GLU A C 1
ATOM 573 O O . GLU A 1 71 ? 9.355 -3.191 10.549 1.00 91.44 71 GLU A O 1
ATOM 578 N N . GLY A 1 72 ? 8.020 -2.876 8.777 1.00 90.12 72 GLY A N 1
ATOM 579 C CA . GLY A 1 72 ? 7.829 -4.302 8.484 1.00 90.12 72 GLY A CA 1
ATOM 580 C C . GLY A 1 72 ? 6.926 -5.038 9.481 1.00 90.12 72 GLY A C 1
ATOM 581 O O . GLY A 1 72 ? 6.955 -6.262 9.548 1.00 90.12 72 GLY A O 1
ATOM 582 N N . LYS A 1 73 ? 6.119 -4.314 10.266 1.00 91.12 73 LYS A N 1
ATOM 583 C CA . LYS A 1 73 ? 5.251 -4.880 11.318 1.00 91.12 73 LYS A CA 1
ATOM 584 C C . LYS A 1 73 ? 3.809 -5.115 10.871 1.00 91.12 73 LYS A C 1
ATOM 586 O O . LYS A 1 73 ? 3.002 -5.611 11.653 1.00 91.12 73 LYS A O 1
ATOM 591 N N . LEU A 1 74 ? 3.471 -4.766 9.629 1.00 90.88 74 LEU A N 1
ATOM 592 C CA . LEU A 1 74 ? 2.091 -4.801 9.140 1.00 90.88 74 LEU A CA 1
ATOM 593 C C . LEU A 1 74 ? 1.478 -6.209 9.185 1.00 90.88 74 LEU A C 1
ATOM 595 O O . LEU A 1 74 ? 0.315 -6.346 9.549 1.00 90.88 74 LEU A O 1
ATOM 599 N N . ASP A 1 75 ? 2.266 -7.247 8.888 1.00 90.94 75 ASP A N 1
ATOM 600 C CA . ASP A 1 75 ? 1.817 -8.647 8.931 1.00 90.94 75 ASP A CA 1
ATOM 601 C C . ASP A 1 75 ? 1.386 -9.061 10.344 1.00 90.94 75 ASP A C 1
ATOM 603 O O . ASP A 1 75 ? 0.316 -9.636 10.538 1.00 90.94 75 ASP A O 1
ATOM 607 N N . MET A 1 76 ? 2.196 -8.699 11.342 1.00 90.56 76 MET A N 1
ATOM 608 C CA . MET A 1 76 ? 1.923 -8.984 12.749 1.00 90.56 76 MET A CA 1
ATOM 609 C C . MET A 1 76 ? 0.675 -8.245 13.240 1.00 90.56 76 MET A C 1
ATOM 611 O O . MET A 1 76 ? -0.113 -8.802 14.004 1.00 90.56 76 MET A O 1
ATOM 615 N N . ILE A 1 77 ? 0.481 -6.998 12.798 1.00 89.38 77 ILE A N 1
ATOM 616 C CA . ILE A 1 77 ? -0.711 -6.211 13.133 1.00 89.38 77 ILE A CA 1
ATOM 617 C C . ILE A 1 77 ? -1.947 -6.846 12.504 1.00 89.38 77 ILE A C 1
ATOM 619 O O . ILE A 1 77 ? -2.935 -7.041 13.201 1.00 89.38 77 ILE A O 1
ATOM 623 N N . GLU A 1 78 ? -1.897 -7.220 11.226 1.00 90.88 78 GLU A N 1
ATOM 624 C CA . GLU A 1 78 ? -3.016 -7.884 10.553 1.00 90.88 78 GLU A CA 1
ATOM 625 C C . GLU A 1 78 ? -3.411 -9.186 11.262 1.00 90.88 78 GLU A C 1
ATOM 627 O O . GLU A 1 78 ? -4.591 -9.430 11.511 1.00 90.88 78 GLU A O 1
ATOM 632 N N . GLU A 1 79 ? -2.435 -10.012 11.639 1.00 88.25 79 GLU A N 1
ATOM 633 C CA . GLU A 1 79 ? -2.692 -11.243 12.383 1.00 88.25 79 GLU A CA 1
ATOM 634 C C . GLU A 1 79 ? -3.272 -10.958 13.776 1.00 88.25 79 GLU A C 1
ATOM 636 O O . GLU A 1 79 ? -4.267 -11.565 14.170 1.00 88.25 79 GLU A O 1
ATOM 641 N N . SER A 1 80 ? -2.731 -9.965 14.485 1.00 87.00 80 SER A N 1
ATOM 642 C CA . SER A 1 80 ? -3.248 -9.528 15.789 1.00 87.00 80 SER A CA 1
ATOM 643 C C . SER A 1 80 ? -4.692 -9.031 15.688 1.00 87.00 80 SER A C 1
ATOM 645 O O . SER A 1 80 ? -5.532 -9.371 16.522 1.00 87.00 80 SER A O 1
ATOM 647 N N . VAL A 1 81 ? -5.009 -8.270 14.638 1.00 88.06 81 VAL A N 1
ATOM 648 C CA . VAL A 1 81 ? -6.365 -7.788 14.361 1.00 88.06 81 VAL A CA 1
ATOM 649 C C . VAL A 1 81 ? -7.286 -8.957 14.053 1.00 88.06 81 VAL A C 1
ATOM 651 O O . VAL A 1 81 ? -8.393 -8.978 14.579 1.00 88.06 81 VAL A O 1
ATOM 654 N N . LYS A 1 82 ? -6.855 -9.966 13.287 1.00 87.06 82 LYS A N 1
ATOM 655 C CA . LYS A 1 82 ? -7.639 -11.187 13.026 1.00 87.06 82 LYS A CA 1
ATOM 656 C C . LYS A 1 82 ? -7.917 -11.982 14.301 1.00 87.06 82 LYS A C 1
ATOM 658 O O . LYS A 1 82 ? -9.066 -12.375 14.506 1.00 87.06 82 LYS A O 1
ATOM 663 N N . LEU A 1 83 ? -6.908 -12.153 15.155 1.00 85.31 83 LEU A N 1
ATOM 664 C CA . LEU A 1 83 ? -6.996 -12.891 16.418 1.00 85.31 83 LEU A CA 1
ATOM 665 C C . LEU A 1 83 ? -7.807 -12.168 17.492 1.00 85.31 83 LEU A C 1
ATOM 667 O O . LEU A 1 83 ? -8.392 -12.828 18.350 1.00 85.31 83 LEU A O 1
ATOM 671 N N . ALA A 1 84 ? -7.881 -10.837 17.446 1.00 79.56 84 ALA A N 1
ATOM 672 C CA . ALA A 1 84 ? -8.774 -10.085 18.310 1.00 79.56 84 ALA A CA 1
ATOM 673 C C . ALA A 1 84 ? -10.221 -10.532 18.037 1.00 79.56 84 ALA A C 1
ATOM 675 O O . ALA A 1 84 ? -10.823 -10.190 17.011 1.00 79.56 84 ALA A O 1
ATO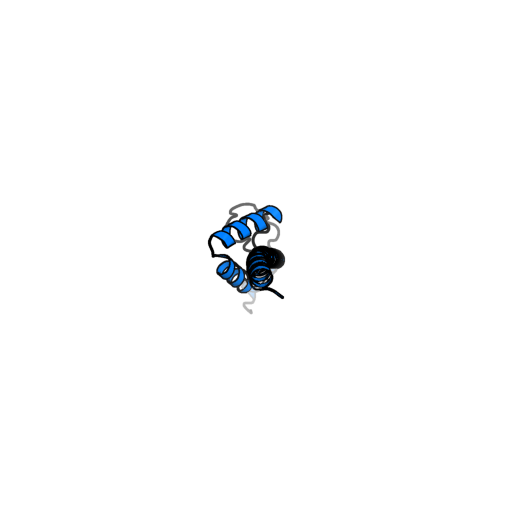M 676 N N . ALA A 1 85 ? -10.767 -11.355 18.934 1.00 56.56 85 ALA A N 1
ATOM 677 C CA . ALA A 1 85 ? -12.168 -11.733 18.909 1.00 56.56 85 ALA A CA 1
ATOM 678 C C . ALA A 1 85 ? -13.003 -10.452 19.023 1.00 56.56 85 ALA A C 1
ATOM 680 O O . ALA A 1 85 ? -12.675 -9.553 19.800 1.00 56.56 85 ALA A O 1
ATOM 681 N N . GLY A 1 86 ? -14.037 -10.344 18.185 1.00 59.56 86 GLY A N 1
ATOM 682 C CA . GLY A 1 86 ? -14.883 -9.160 18.121 1.00 59.56 86 GLY A CA 1
ATOM 683 C C . GLY A 1 86 ? -15.339 -8.731 19.514 1.00 59.56 86 GLY A C 1
ATOM 684 O O . GLY A 1 86 ? -15.820 -9.550 20.294 1.00 59.56 86 GLY A O 1
ATOM 685 N N . ASN A 1 87 ? -15.200 -7.429 19.768 1.00 50.78 87 ASN A N 1
ATOM 686 C CA . ASN A 1 87 ? -15.519 -6.728 21.007 1.00 50.78 87 ASN A CA 1
ATOM 687 C C . ASN A 1 87 ? -14.441 -6.794 22.106 1.00 50.78 87 ASN A C 1
ATOM 689 O O . ASN A 1 87 ? -14.688 -7.224 23.231 1.00 50.78 87 ASN A O 1
ATOM 693 N N . VAL A 1 88 ? -13.270 -6.213 21.824 1.00 53.88 88 VAL A N 1
ATOM 694 C CA . VAL A 1 88 ? -12.358 -5.725 22.873 1.00 53.88 88 VAL A CA 1
ATOM 695 C C . VAL A 1 88 ? -12.920 -4.412 23.443 1.00 53.88 88 VAL A C 1
ATOM 697 O O . VAL A 1 88 ? -12.301 -3.355 23.373 1.00 53.88 88 VAL A O 1
ATOM 700 N N . ASN A 1 89 ? -14.127 -4.457 24.014 1.00 47.00 89 ASN A N 1
ATOM 701 C CA . ASN A 1 89 ? -14.564 -3.443 24.973 1.00 47.00 89 ASN A CA 1
ATOM 702 C C . ASN A 1 89 ? -13.792 -3.697 26.278 1.00 47.00 89 ASN A C 1
ATOM 704 O O . ASN A 1 89 ? -14.346 -4.143 27.279 1.00 47.00 89 ASN A O 1
ATOM 708 N N . PHE A 1 90 ? -12.482 -3.448 26.265 1.00 49.75 90 PHE A N 1
ATOM 709 C CA . PHE A 1 90 ? -11.671 -3.400 27.477 1.00 49.75 90 PHE A CA 1
ATOM 710 C C . PHE A 1 90 ? -11.903 -2.049 28.163 1.00 49.75 90 PHE A C 1
ATOM 712 O O . PHE A 1 90 ? -11.034 -1.188 28.247 1.00 49.75 90 PHE A O 1
ATOM 719 N N . THR A 1 91 ? -13.135 -1.839 28.614 1.00 47.41 91 THR A N 1
ATOM 720 C CA . THR A 1 91 ? -13.559 -0.701 29.435 1.00 47.41 91 THR A CA 1
ATOM 721 C C . THR A 1 91 ? -13.573 -1.149 30.897 1.00 47.41 91 THR A C 1
ATOM 723 O O . THR A 1 91 ? -14.595 -1.069 31.566 1.00 47.41 91 THR A O 1
ATOM 726 N N . GLY A 1 92 ? -12.468 -1.737 31.371 1.00 48.12 92 GLY A N 1
ATOM 727 C CA . GLY A 1 92 ? -12.464 -2.469 32.643 1.00 48.12 92 GLY A CA 1
ATOM 728 C C . GLY A 1 92 ? -11.209 -2.368 33.506 1.00 48.12 92 GLY A C 1
ATOM 729 O O . GLY A 1 92 ? -11.164 -3.056 34.519 1.00 48.12 92 GLY A O 1
ATOM 730 N N . LEU A 1 93 ? -10.194 -1.559 33.161 1.00 51.41 93 LEU A N 1
ATOM 731 C CA . LEU A 1 93 ? -8.976 -1.516 33.994 1.00 51.41 93 LEU A CA 1
ATOM 732 C C . LEU A 1 93 ? -8.312 -0.148 34.202 1.00 51.41 93 LEU A C 1
ATOM 734 O O . LEU A 1 93 ? -7.256 -0.092 34.819 1.00 51.41 93 LEU A O 1
ATOM 738 N N . TYR A 1 94 ? -8.933 0.957 33.786 1.00 47.38 94 TYR A N 1
ATOM 739 C CA . TYR A 1 94 ? -8.514 2.296 34.220 1.00 47.38 94 TYR A CA 1
ATOM 740 C C . TYR A 1 94 ? -9.740 3.180 34.442 1.00 47.38 94 TYR A C 1
ATOM 742 O O . TYR A 1 94 ? -10.245 3.816 33.523 1.00 47.38 94 TYR A O 1
ATOM 750 N N . GLY A 1 95 ? -10.243 3.169 35.675 1.00 39.81 95 GLY A N 1
ATOM 751 C CA . GLY A 1 95 ? -11.395 3.971 36.079 1.00 39.81 95 GLY A CA 1
ATOM 752 C C . GLY A 1 95 ? -11.838 3.688 37.509 1.00 39.81 95 GLY A C 1
ATOM 753 O O . GLY A 1 95 ? -12.986 3.329 37.741 1.00 39.81 95 GLY A O 1
ATOM 754 N N . VAL A 1 96 ? -10.929 3.822 38.478 1.00 49.34 96 VAL A N 1
ATOM 755 C CA . VAL A 1 96 ? -11.347 4.025 39.869 1.00 49.34 96 VAL A CA 1
ATOM 756 C C . VAL A 1 96 ? -12.119 5.345 39.927 1.00 49.34 96 VAL A C 1
ATOM 758 O O . VAL A 1 96 ? -11.549 6.397 39.654 1.00 49.34 96 VAL A O 1
ATOM 761 N N . GLY A 1 97 ? -13.394 5.268 40.313 1.00 48.25 97 GLY A N 1
ATOM 762 C CA . GLY A 1 97 ? -14.133 6.372 40.924 1.00 48.25 97 GLY A CA 1
ATOM 763 C C . GLY A 1 97 ? -15.009 7.213 39.997 1.00 48.25 97 GLY A C 1
ATOM 764 O O . GLY A 1 97 ? -14.679 8.360 39.723 1.00 48.25 97 GLY A O 1
ATOM 765 N N . ASN A 1 98 ? -16.202 6.718 39.657 1.00 44.91 98 ASN A N 1
ATOM 766 C CA . ASN A 1 98 ? -17.390 7.529 39.915 1.00 44.91 98 ASN A CA 1
ATOM 767 C C . ASN A 1 98 ? -18.606 6.645 40.213 1.00 44.91 98 ASN A C 1
ATOM 769 O O . ASN A 1 98 ? -18.854 5.641 39.552 1.00 44.91 98 ASN A O 1
ATOM 773 N N . VAL A 1 99 ? -19.296 7.012 41.280 1.00 51.41 99 VAL A N 1
ATOM 774 C CA . VAL A 1 99 ? -20.410 6.315 41.913 1.00 51.41 99 VAL A CA 1
ATOM 775 C C . VAL A 1 99 ? -21.644 6.368 41.015 1.00 51.41 99 VAL A C 1
ATOM 777 O O . VAL A 1 99 ? -22.096 7.458 40.689 1.00 51.41 99 VAL A O 1
ATOM 780 N N . ASP A 1 100 ? -22.238 5.211 40.718 1.00 41.56 100 ASP A N 1
ATOM 781 C CA . ASP A 1 100 ? -23.687 5.122 40.522 1.00 41.56 100 ASP A CA 1
ATOM 782 C C . ASP A 1 100 ? -24.244 4.009 41.416 1.00 41.56 100 ASP A C 1
ATOM 784 O O . ASP A 1 100 ? -24.413 2.842 41.063 1.00 41.56 100 ASP A O 1
ATOM 788 N N . SER A 1 101 ? -24.438 4.397 42.672 1.00 56.75 101 SER A N 1
ATOM 789 C CA . SER A 1 101 ? -25.169 3.670 43.696 1.00 56.75 101 SER A CA 1
ATOM 790 C C . SER A 1 101 ? -26.671 3.776 43.425 1.00 56.75 101 SER A C 1
ATOM 792 O O . SER A 1 101 ? -27.368 4.562 44.068 1.00 56.75 101 SER A O 1
ATOM 794 N N . SER A 1 102 ? -27.190 3.000 42.476 1.00 47.19 102 SER A N 1
ATOM 795 C CA . SER A 1 102 ? -28.634 2.954 42.217 1.00 47.19 102 SER A CA 1
ATOM 796 C C . SER A 1 102 ? -29.114 1.575 41.758 1.00 47.19 102 SER A C 1
ATOM 798 O O . SER A 1 102 ? -29.640 1.401 40.665 1.00 47.19 102 SER A O 1
ATOM 800 N N . SER A 1 103 ? -28.971 0.582 42.644 1.00 45.97 103 SER A N 1
ATOM 801 C CA . SER A 1 103 ? -30.016 -0.421 42.936 1.00 45.97 103 SER A CA 1
ATOM 802 C C . SER A 1 103 ? -29.556 -1.367 44.053 1.00 45.97 103 SER A C 1
ATOM 804 O O . SER A 1 103 ? -28.963 -2.407 43.767 1.00 45.97 103 SER A O 1
ATOM 806 N N . PRO A 1 104 ? -29.824 -1.071 45.339 1.00 50.75 104 PRO A N 1
ATOM 807 C CA . PRO A 1 104 ? -29.943 -2.143 46.311 1.00 50.75 104 PRO A CA 1
ATOM 808 C C . PRO A 1 104 ? -31.216 -2.915 45.952 1.00 50.75 104 PRO A C 1
ATOM 810 O O . PRO A 1 104 ? -32.321 -2.383 46.067 1.00 50.75 104 PRO A O 1
ATOM 813 N N . SER A 1 105 ? -31.078 -4.154 45.480 1.00 54.12 105 SER A N 1
ATOM 814 C CA . SER A 1 105 ? -32.199 -5.087 45.493 1.00 54.12 105 SER A CA 1
ATOM 815 C C . SER A 1 105 ? -32.690 -5.156 46.937 1.00 54.12 105 SER A C 1
ATOM 817 O O . SER A 1 105 ? -31.979 -5.595 47.841 1.00 54.12 105 SER A O 1
ATOM 819 N N . SER A 1 106 ? -33.883 -4.620 47.179 1.00 57.06 106 SER A N 1
ATOM 820 C CA . SER A 1 106 ? -34.530 -4.655 48.479 1.00 57.06 106 SER A CA 1
ATOM 821 C C . SER A 1 106 ? -34.885 -6.103 48.792 1.00 57.06 106 SER A C 1
ATOM 823 O O . SER A 1 106 ? -35.980 -6.585 48.511 1.00 57.06 106 SER A O 1
ATOM 825 N N . VAL A 1 107 ? -33.947 -6.824 49.404 1.00 60.72 107 VAL A N 1
ATOM 826 C CA . VAL A 1 107 ? -34.295 -7.998 50.194 1.00 60.72 107 VAL A CA 1
ATOM 827 C C . VAL A 1 107 ? -35.144 -7.452 51.334 1.00 60.72 107 VAL A C 1
ATOM 829 O O . VAL A 1 107 ? -34.635 -6.839 52.271 1.00 60.72 107 VAL A O 1
ATOM 832 N N . SER A 1 108 ? -36.466 -7.533 51.175 1.00 61.75 108 SER A N 1
ATOM 833 C CA . SER A 1 108 ? -37.397 -7.040 52.185 1.00 61.75 108 SER A CA 1
ATOM 834 C C . SER A 1 108 ? -37.050 -7.683 53.529 1.00 61.75 108 SER A C 1
ATOM 836 O O . SER A 1 108 ? -36.691 -8.859 53.578 1.00 61.75 108 SER A O 1
ATOM 838 N N . ALA A 1 109 ? -37.154 -6.935 54.628 1.00 59.47 109 ALA A N 1
ATOM 839 C CA . ALA A 1 109 ? -36.918 -7.481 55.966 1.00 59.47 109 ALA A CA 1
ATOM 840 C C . ALA A 1 109 ? -37.765 -8.747 56.231 1.00 59.47 109 ALA A C 1
ATOM 842 O O . ALA A 1 109 ? -37.320 -9.646 56.935 1.00 59.47 109 ALA A O 1
ATOM 843 N N . ALA A 1 110 ? -38.921 -8.870 55.566 1.00 60.31 110 ALA A N 1
ATOM 844 C CA . ALA A 1 110 ? -39.755 -10.069 55.570 1.00 60.31 110 ALA A CA 1
ATOM 845 C C . ALA A 1 110 ? -39.066 -11.312 54.969 1.00 60.31 110 ALA A C 1
ATOM 847 O O . ALA A 1 110 ? -39.260 -12.414 55.473 1.00 60.31 110 ALA A O 1
ATOM 848 N N . ALA A 1 111 ? -38.237 -11.159 53.930 1.00 62.84 111 ALA A N 1
ATOM 849 C CA . ALA A 1 111 ? -37.492 -12.267 53.327 1.00 62.84 111 ALA A CA 1
ATOM 850 C C . ALA A 1 111 ? -36.364 -12.773 54.244 1.00 62.84 111 ALA A C 1
ATOM 852 O O . ALA A 1 111 ? -36.144 -13.978 54.347 1.00 62.84 111 ALA A O 1
ATOM 853 N N . LEU A 1 112 ? -35.694 -11.867 54.966 1.00 63.34 112 LEU A N 1
ATOM 854 C CA . LEU A 1 112 ? -34.701 -12.239 55.980 1.00 63.34 112 LEU A CA 1
ATOM 855 C C . LEU A 1 112 ? -35.350 -12.899 57.205 1.00 63.34 112 LEU A C 1
ATOM 857 O O . LEU A 1 112 ? -34.814 -13.870 57.734 1.00 63.34 112 LEU A O 1
ATOM 861 N N . GLU A 1 113 ? -36.516 -12.417 57.639 1.00 61.31 113 GLU A N 1
ATOM 862 C CA . GLU A 1 113 ? -37.222 -12.996 58.785 1.00 61.31 113 GLU A CA 1
ATOM 863 C C . GLU A 1 113 ? -37.809 -14.382 58.467 1.00 61.31 113 GLU A C 1
ATOM 865 O O . GLU A 1 113 ? -37.768 -15.274 59.317 1.00 61.31 113 GLU A O 1
ATOM 870 N N . ALA A 1 114 ? -38.281 -14.599 57.233 1.00 61.16 114 ALA A N 1
ATOM 871 C CA . ALA A 1 114 ? -38.706 -15.914 56.759 1.00 61.16 114 ALA A CA 1
ATOM 872 C C . ALA A 1 114 ? -37.529 -16.903 56.715 1.00 61.16 114 ALA A C 1
ATOM 874 O O . ALA A 1 114 ? -37.637 -17.994 57.263 1.00 61.16 114 ALA A O 1
ATOM 875 N N . PHE A 1 115 ? -36.373 -16.508 56.171 1.00 62.53 115 PHE A N 1
ATOM 876 C CA . PHE A 1 115 ? -35.197 -17.386 56.104 1.00 62.53 115 PHE A CA 1
ATOM 877 C C . PHE A 1 115 ? -34.720 -17.847 57.492 1.00 62.53 115 PHE A C 1
ATOM 879 O O . PHE A 1 115 ? -34.451 -19.031 57.695 1.00 62.53 115 PHE A O 1
ATOM 886 N N . ILE A 1 116 ? -34.685 -16.937 58.474 1.00 69.19 116 ILE A N 1
ATOM 887 C CA . ILE A 1 116 ? -34.287 -17.264 59.854 1.00 69.19 116 ILE A CA 1
ATOM 888 C C . ILE A 1 116 ? -35.311 -18.185 60.538 1.00 69.19 116 ILE A C 1
ATOM 890 O O . ILE A 1 116 ? -34.929 -19.004 61.373 1.00 69.19 116 ILE A O 1
ATOM 894 N N . LYS A 1 117 ? -36.604 -18.079 60.201 1.00 62.06 117 LYS A N 1
ATOM 895 C CA . LYS A 1 117 ? -37.658 -18.901 60.815 1.00 62.06 117 LYS A CA 1
ATOM 896 C C . LYS A 1 117 ? -37.870 -20.263 60.160 1.00 62.06 117 LYS A C 1
ATOM 898 O O . LYS A 1 117 ? -38.275 -21.174 60.878 1.00 62.06 117 LYS A O 1
ATOM 903 N N . THR A 1 118 ? -37.662 -20.412 58.851 1.00 63.38 118 THR A N 1
ATOM 904 C CA . THR A 1 118 ? -38.075 -21.635 58.132 1.00 63.38 118 THR A CA 1
ATOM 905 C C . THR A 1 118 ? -36.965 -22.422 57.447 1.00 63.38 118 THR A C 1
ATOM 907 O O . THR A 1 118 ? -37.237 -23.557 57.085 1.00 63.38 118 THR A O 1
ATOM 910 N N . GLY A 1 119 ? -35.732 -21.913 57.332 1.00 55.09 119 GLY A N 1
ATOM 911 C CA . GLY A 1 119 ? -34.551 -22.742 57.042 1.00 55.09 119 GLY A CA 1
ATOM 912 C C . GLY A 1 119 ? -34.643 -23.724 55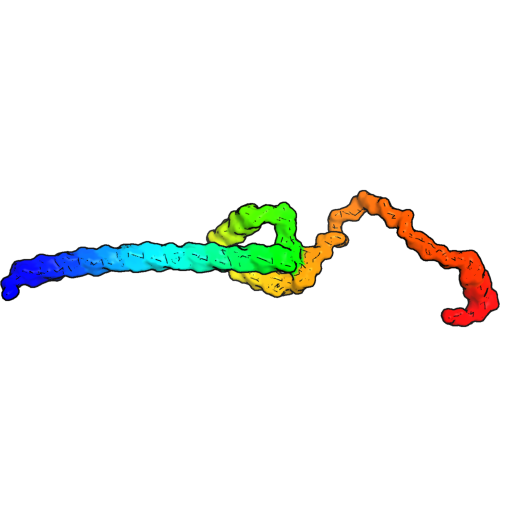.860 1.00 55.09 119 GLY A C 1
ATOM 913 O O . GLY A 1 119 ? -34.034 -24.787 55.933 1.00 55.09 119 GLY A O 1
ATOM 914 N N . GLU A 1 120 ? -35.363 -23.397 54.787 1.00 49.78 120 GLU A N 1
ATOM 915 C CA . GLU A 1 120 ? -35.363 -24.173 53.541 1.00 49.78 120 GLU A CA 1
ATOM 916 C C . GLU A 1 120 ? -35.109 -23.247 52.344 1.00 49.78 120 GLU A C 1
ATOM 918 O O . GLU A 1 120 ? -35.520 -22.087 52.347 1.00 49.78 120 GLU A O 1
ATOM 923 N N . ILE A 1 121 ? -34.329 -23.796 51.407 1.00 52.25 121 ILE A N 1
ATOM 924 C CA . ILE A 1 121 ? -33.373 -23.170 50.472 1.00 52.25 121 ILE A CA 1
ATOM 925 C C . ILE A 1 121 ? -33.974 -22.082 49.577 1.00 52.25 121 ILE A C 1
ATOM 927 O O . ILE A 1 121 ? -34.982 -22.366 48.893 1.00 52.25 121 ILE A O 1
#

Sequence (121 aa):
MNNAELGELLIKTAALIRELRKERDTYKQKLADLQLQNRIDKIAAEMRAKGINKHLSEEELRADLEKHAKEGKLDMIEESVKLAAGNVNFTGLYGVGNVDSSSPSSVSAAALEAFIKTGEI